Protein AF-A0A955D3E2-F1 (afdb_monomer)

Radius of gyration: 29.14 Å; Cα contacts (8 Å, |Δi|>4): 42; chains: 1; bounding box: 63×41×72 Å

pLDDT: mean 78.6, std 16.19, range [40.0, 98.5]

Solvent-accessible surface area (backbone atoms only — not comparable to full-atom values): 6650 Å² total; per-residue (Å²): 136,86,81,80,80,79,76,73,64,91,80,74,79,73,64,53,43,89,86,81,63,57,59,55,79,68,54,80,78,44,62,43,34,94,88,76,64,47,58,71,75,67,73,75,89,69,54,69,51,56,75,72,46,71,69,56,71,85,69,79,72,77,73,73,67,59,63,62,54,50,54,52,52,52,52,52,51,52,51,54,50,52,51,53,52,48,52,52,53,53,52,52,53,51,51,50,53,61,65,72,73,112

Mean predicted aligned error: 16.99 Å

Structure (mmCIF, N/CA/C/O backbone):
data_AF-A0A955D3E2-F1
#
_entry.id   AF-A0A955D3E2-F1
#
loop_
_atom_site.group_PDB
_atom_site.id
_atom_site.type_symbol
_atom_site.label_atom_id
_atom_site.label_alt_id
_atom_site.label_comp_id
_atom_site.label_asym_id
_atom_site.label_entity_id
_atom_site.label_seq_id
_atom_site.pdbx_PDB_ins_code
_atom_site.Cartn_x
_atom_site.Cartn_y
_atom_site.Cartn_z
_atom_site.occupancy
_atom_site.B_iso_or_equiv
_atom_site.auth_seq_id
_atom_site.auth_comp_id
_atom_site.auth_asym_id
_atom_site.auth_atom_id
_atom_site.pdbx_PDB_model_num
ATOM 1 N N . MET A 1 1 ? 3.244 29.075 31.441 1.00 40.00 1 MET A N 1
ATOM 2 C CA . MET A 1 1 ? 2.798 28.897 30.042 1.00 40.00 1 MET A CA 1
ATOM 3 C C . MET A 1 1 ? 1.920 27.649 29.968 1.00 40.00 1 MET A C 1
ATOM 5 O O . MET A 1 1 ? 2.445 26.549 30.029 1.00 40.00 1 MET A O 1
ATOM 9 N N . ARG A 1 2 ? 0.586 27.794 29.969 1.00 44.47 2 ARG A N 1
ATOM 10 C CA . ARG A 1 2 ? -0.356 26.662 29.862 1.00 44.47 2 ARG A CA 1
ATOM 11 C C . ARG A 1 2 ? -0.689 26.456 28.383 1.00 44.47 2 ARG A C 1
ATOM 13 O O . ARG A 1 2 ? -1.414 27.263 27.808 1.00 44.47 2 ARG A O 1
ATOM 20 N N . GLY A 1 3 ? -0.106 25.428 27.771 1.00 44.53 3 GLY A N 1
ATOM 21 C CA . GLY A 1 3 ? -0.407 25.043 26.394 1.00 44.53 3 GLY A CA 1
ATOM 22 C C . GLY A 1 3 ? -1.864 24.602 26.274 1.00 44.53 3 GLY A C 1
ATOM 23 O O . GLY A 1 3 ? -2.315 23.732 27.017 1.00 44.53 3 GLY A O 1
ATOM 24 N N . LYS A 1 4 ? -2.614 25.231 25.366 1.00 46.47 4 LYS A N 1
ATOM 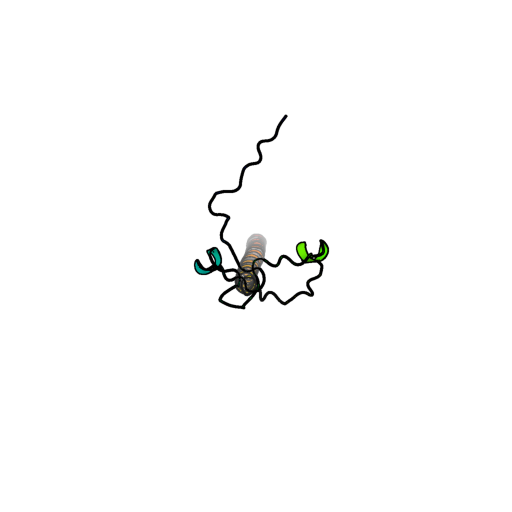25 C CA . LYS A 1 4 ? -3.965 24.801 24.998 1.00 46.47 4 LYS A CA 1
ATOM 26 C C . LYS A 1 4 ? -3.839 23.496 24.206 1.00 46.47 4 LYS A C 1
ATOM 28 O O . LYS A 1 4 ? -3.334 23.513 23.088 1.00 46.47 4 LYS A O 1
ATOM 33 N N . LEU A 1 5 ? -4.274 22.381 24.791 1.00 56.59 5 LEU A N 1
ATOM 34 C CA . LEU A 1 5 ? -4.463 21.124 24.069 1.00 56.59 5 LEU A CA 1
ATOM 35 C C . LEU A 1 5 ? -5.535 21.361 22.999 1.00 56.59 5 LEU A C 1
ATOM 37 O O . LEU A 1 5 ? -6.688 21.639 23.324 1.00 56.59 5 LEU A O 1
ATOM 41 N N . GLN A 1 6 ? -5.138 21.310 21.729 1.00 55.91 6 GLN A N 1
ATOM 42 C CA . GLN A 1 6 ? -6.063 21.318 20.603 1.00 55.91 6 GLN A CA 1
ATOM 43 C C . GLN A 1 6 ? -6.874 20.021 20.670 1.00 55.91 6 GLN A C 1
ATOM 45 O O . GLN A 1 6 ? -6.369 18.941 20.376 1.00 55.91 6 GLN A O 1
ATOM 50 N N . THR A 1 7 ? -8.119 20.110 21.131 1.00 58.19 7 THR A N 1
ATOM 51 C CA . THR A 1 7 ? -9.062 18.991 21.095 1.00 58.19 7 THR A CA 1
ATOM 52 C C . THR A 1 7 ? -9.315 18.628 19.638 1.00 58.19 7 THR A C 1
ATOM 54 O O . THR A 1 7 ? -9.767 19.470 18.861 1.00 58.19 7 THR A O 1
ATOM 57 N N . ALA A 1 8 ? -8.975 17.390 19.275 1.00 56.06 8 ALA A N 1
ATOM 58 C CA . ALA A 1 8 ? -9.171 16.834 17.946 1.00 56.06 8 ALA A CA 1
ATOM 59 C C . ALA A 1 8 ? -10.613 17.050 17.452 1.00 56.06 8 ALA A C 1
ATOM 61 O O . ALA A 1 8 ? -11.561 17.048 18.238 1.00 56.06 8 ALA A O 1
ATOM 62 N N . ALA A 1 9 ? -10.757 17.261 16.144 1.00 55.53 9 ALA A N 1
ATOM 63 C CA . ALA A 1 9 ? -12.015 17.603 15.491 1.00 55.53 9 ALA A CA 1
ATOM 64 C C . ALA A 1 9 ? -13.185 16.671 15.899 1.00 55.53 9 ALA A C 1
ATOM 66 O O . ALA A 1 9 ? -12.990 15.459 16.025 1.00 55.53 9 ALA A O 1
ATOM 67 N N . PRO A 1 10 ? -14.424 17.191 16.020 1.00 56.84 10 PRO A N 1
ATOM 68 C CA . PRO A 1 10 ? -15.596 16.454 16.523 1.00 56.84 10 PRO A CA 1
ATOM 69 C C . PRO A 1 10 ? -16.006 15.230 15.680 1.00 56.84 10 PRO A C 1
ATOM 71 O O . PRO A 1 10 ? -16.843 14.434 16.105 1.00 56.84 10 PRO A O 1
ATOM 74 N N . HIS A 1 11 ? -15.406 15.042 14.504 1.00 54.56 11 HIS A N 1
ATOM 75 C CA . HIS A 1 11 ? -15.662 13.920 13.599 1.00 54.56 11 HIS A CA 1
ATOM 76 C C . HIS A 1 11 ? -14.765 12.694 13.854 1.00 54.56 11 HIS A C 1
ATOM 78 O O . HIS A 1 11 ? -14.967 11.661 13.221 1.00 54.56 11 HIS A O 1
ATOM 84 N N . LEU A 1 12 ? -13.802 12.765 14.785 1.00 55.78 12 LEU A N 1
ATOM 85 C CA . LEU A 1 12 ? -12.882 11.652 15.072 1.00 55.78 12 LEU A CA 1
ATOM 86 C C . LEU A 1 12 ? -13.457 10.561 15.996 1.00 55.78 12 LEU A C 1
ATOM 88 O O . LEU A 1 12 ? -12.803 9.548 16.231 1.00 55.78 12 LEU A O 1
ATOM 92 N N . HIS A 1 13 ? -14.674 10.725 16.519 1.00 62.22 13 HIS A N 1
ATOM 93 C CA . HIS A 1 13 ? -15.274 9.786 17.475 1.00 62.22 13 HIS A CA 1
ATOM 94 C C . HIS A 1 13 ? -16.249 8.802 16.813 1.00 62.22 13 HIS A C 1
ATOM 96 O O . HIS A 1 13 ? -17.401 8.651 17.236 1.00 62.22 13 HIS A O 1
ATOM 102 N N . VAL A 1 14 ? -15.803 8.111 15.763 1.00 71.19 14 VAL A N 1
ATOM 103 C CA . VAL A 1 14 ? -16.540 6.950 15.245 1.00 71.19 14 VAL A CA 1
ATOM 104 C C . VAL A 1 14 ? -16.172 5.737 16.100 1.00 71.19 14 VAL A C 1
ATOM 106 O O . VAL A 1 14 ? -15.014 5.328 16.162 1.00 71.19 14 VAL A O 1
ATOM 109 N N . ARG A 1 15 ? -17.157 5.176 16.812 1.00 80.31 15 ARG A N 1
ATOM 110 C CA . ARG A 1 15 ? -16.965 3.972 17.631 1.00 80.31 15 ARG A CA 1
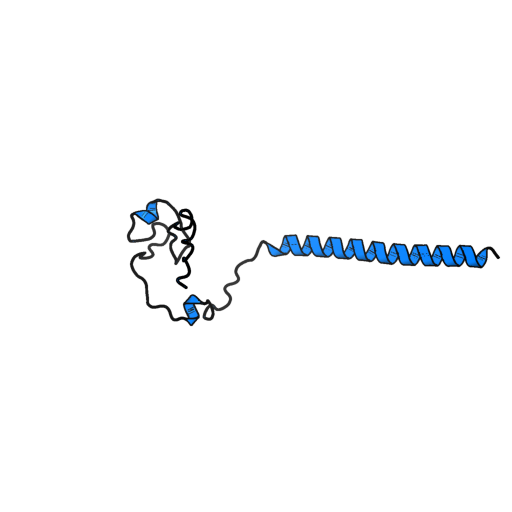ATOM 111 C C . ARG A 1 15 ? -16.790 2.774 16.691 1.00 80.31 15 ARG A C 1
ATOM 113 O O . ARG A 1 15 ? -17.682 2.500 15.895 1.00 80.31 15 ARG A O 1
ATOM 120 N N . ARG A 1 16 ? -15.666 2.063 16.803 1.00 85.81 16 ARG A N 1
ATOM 121 C CA . ARG A 1 16 ? -15.322 0.886 15.987 1.00 85.81 16 ARG A CA 1
ATOM 122 C C . ARG A 1 16 ? -15.013 -0.314 16.894 1.00 85.81 16 ARG A C 1
ATOM 124 O O . ARG A 1 16 ? -14.333 -0.127 17.903 1.00 85.81 16 ARG A O 1
ATOM 131 N N . CYS A 1 17 ? -15.488 -1.530 16.577 1.00 85.50 17 CYS A N 1
ATOM 132 C CA . CYS A 1 17 ? -15.093 -2.732 17.346 1.00 85.50 17 CYS A CA 1
ATOM 133 C C . CYS A 1 17 ? -13.596 -2.979 17.134 1.00 85.50 17 CYS A C 1
ATOM 135 O O . CYS A 1 17 ? -13.115 -3.042 16.002 1.00 85.50 17 CYS A O 1
ATOM 137 N N . VAL A 1 18 ? -12.866 -3.153 18.236 1.00 79.94 18 VAL A N 1
ATOM 138 C CA . VAL A 1 18 ? -11.409 -3.362 18.235 1.00 79.94 18 VAL A CA 1
ATOM 139 C C . VAL A 1 18 ? -11.033 -4.744 17.680 1.00 79.94 18 VAL A C 1
ATOM 141 O O . VAL A 1 18 ? -9.911 -4.925 17.213 1.00 79.94 18 VAL A O 1
ATOM 144 N N . CYS A 1 19 ? -11.960 -5.709 17.703 1.00 82.62 19 CYS A N 1
ATOM 145 C CA . CYS A 1 19 ? -11.725 -7.069 17.212 1.00 82.62 19 CYS A CA 1
ATOM 146 C C . CYS A 1 19 ? -11.907 -7.198 15.691 1.00 82.62 19 CYS A C 1
ATOM 148 O O . CYS A 1 19 ? -11.023 -7.730 15.028 1.00 82.62 19 CYS A O 1
ATOM 150 N N . CYS A 1 20 ? -13.025 -6.720 15.129 1.00 84.56 20 CYS A N 1
ATOM 151 C CA . CYS A 1 20 ? -13.363 -6.927 13.710 1.00 84.56 20 CYS A CA 1
ATOM 152 C C . CYS A 1 20 ? -13.359 -5.656 12.845 1.00 84.56 20 CYS A C 1
ATOM 154 O O . CYS A 1 20 ? -13.472 -5.751 11.628 1.00 84.56 20 CYS A O 1
ATOM 156 N N . GLY A 1 21 ? -13.256 -4.466 13.442 1.00 84.38 21 GLY A N 1
ATOM 157 C CA . GLY A 1 21 ? -13.233 -3.204 12.699 1.00 84.38 21 GLY A CA 1
ATOM 158 C C . GLY A 1 21 ? -14.598 -2.667 12.248 1.00 84.38 21 GLY A C 1
ATOM 159 O O . GLY A 1 21 ? -14.628 -1.642 11.573 1.00 84.38 21 GLY A O 1
ATOM 160 N N . PHE A 1 22 ? -15.717 -3.293 12.629 1.00 87.19 22 PHE A N 1
ATOM 161 C CA . PHE A 1 22 ? -17.064 -2.804 12.301 1.00 87.19 22 PHE A CA 1
ATOM 162 C C . PHE A 1 22 ? -17.365 -1.454 12.986 1.00 87.19 22 PHE A C 1
ATOM 164 O O . PHE A 1 22 ? -17.104 -1.298 14.183 1.00 87.19 22 PHE A O 1
ATOM 171 N N . ASP A 1 23 ? -17.914 -0.492 12.241 1.00 88.56 23 ASP A N 1
ATOM 172 C CA . ASP A 1 23 ? -18.124 0.912 12.645 1.00 88.56 23 ASP A CA 1
ATOM 173 C C . ASP A 1 23 ? -19.558 1.434 12.399 1.00 88.56 23 ASP A C 1
ATOM 175 O O . ASP A 1 23 ? -19.808 2.641 12.367 1.00 88.56 23 ASP A O 1
ATOM 179 N N . GLY A 1 24 ? -20.532 0.526 12.272 1.00 86.00 24 GLY A N 1
ATOM 180 C CA . GLY A 1 24 ? -21.934 0.873 12.030 1.00 86.00 24 GLY A CA 1
ATOM 181 C C . GLY A 1 24 ? -22.636 1.583 13.199 1.00 86.00 24 GLY A C 1
ATOM 182 O O . GLY A 1 24 ? -22.257 1.472 14.364 1.00 86.00 24 GLY A O 1
ATOM 183 N N . ALA A 1 25 ? -23.745 2.274 12.908 1.00 84.44 25 ALA A N 1
ATOM 184 C CA . ALA A 1 25 ? -24.504 3.046 13.902 1.00 84.44 25 ALA A CA 1
ATOM 185 C C . ALA A 1 25 ? -25.045 2.207 15.080 1.00 84.44 25 ALA A C 1
ATOM 187 O O . ALA A 1 25 ? -25.223 2.729 16.184 1.00 84.44 25 ALA A O 1
ATOM 188 N N . SER A 1 26 ? -25.276 0.908 14.866 1.00 85.69 26 SER A N 1
ATOM 189 C CA . SER A 1 26 ? -25.702 -0.040 15.903 1.00 85.69 26 SER A CA 1
ATOM 190 C C . SER A 1 26 ? -24.685 -0.174 17.040 1.00 85.69 26 SER A C 1
ATOM 192 O O . SER A 1 26 ? -25.090 -0.358 18.188 1.00 85.69 26 SER A O 1
ATOM 194 N N . LEU A 1 27 ? -23.390 0.050 16.771 1.00 85.25 27 LEU A N 1
ATOM 195 C CA . LEU A 1 27 ? -22.336 -0.010 17.787 1.00 85.25 27 LEU A CA 1
ATOM 196 C C . LEU A 1 27 ? -22.491 1.045 18.881 1.00 85.25 27 LEU A C 1
ATOM 198 O O . LEU A 1 27 ? -21.947 0.887 19.969 1.00 85.25 27 LEU A O 1
ATOM 202 N N . ARG A 1 28 ? -23.190 2.155 18.619 1.00 82.44 28 ARG A N 1
ATOM 203 C CA . ARG A 1 28 ? -23.345 3.240 19.602 1.00 82.44 28 ARG A CA 1
ATOM 204 C C . ARG A 1 28 ? -24.201 2.840 20.800 1.00 82.44 28 ARG A C 1
ATOM 206 O O . ARG A 1 28 ? -24.042 3.426 21.865 1.00 82.44 28 ARG A O 1
ATOM 213 N N . ARG A 1 29 ? -25.104 1.873 20.622 1.00 83.44 29 ARG A N 1
ATOM 214 C CA . ARG A 1 29 ? -26.083 1.464 21.640 1.00 83.44 29 ARG A CA 1
ATOM 215 C C . ARG A 1 29 ? -25.876 0.039 22.151 1.00 83.44 29 ARG A C 1
ATOM 217 O O . ARG A 1 29 ? -26.502 -0.327 23.139 1.00 83.44 29 ARG A O 1
ATOM 224 N N . SER A 1 30 ? -25.007 -0.748 21.519 1.00 86.56 30 SER A N 1
ATOM 225 C CA . SER A 1 30 ? -24.773 -2.136 21.906 1.00 86.56 30 SER A CA 1
ATOM 226 C C . SER A 1 30 ? -23.639 -2.287 22.930 1.00 86.56 30 SER A C 1
ATOM 228 O O . SER A 1 30 ? -22.666 -1.519 22.947 1.00 86.56 30 SER A O 1
ATOM 230 N N . ALA A 1 31 ? -23.793 -3.279 23.813 1.00 88.50 31 ALA A N 1
ATOM 231 C CA . ALA A 1 31 ? -22.721 -3.772 24.677 1.00 88.50 31 ALA A CA 1
ATOM 232 C C . ALA A 1 31 ? -21.777 -4.697 23.899 1.00 88.50 31 ALA A C 1
ATOM 234 O O . ALA A 1 31 ? -20.581 -4.648 24.123 1.00 88.50 31 ALA A O 1
ATOM 235 N N . GLU A 1 32 ? -22.298 -5.433 22.918 1.00 92.38 32 GLU A N 1
ATOM 236 C CA . GLU A 1 32 ? -21.535 -6.345 22.067 1.00 92.38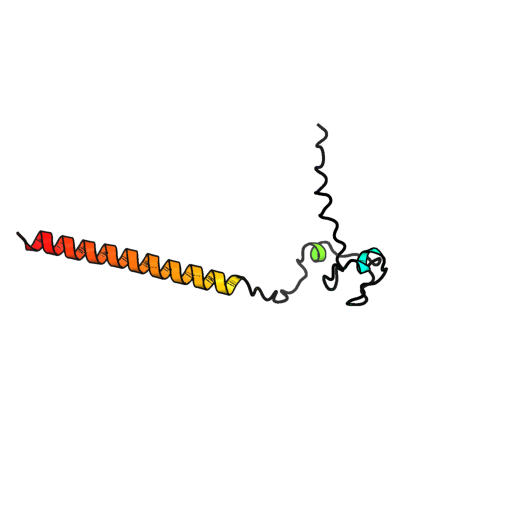 32 GLU A CA 1
ATOM 237 C C . GLU A 1 32 ? -21.521 -5.874 20.608 1.00 92.38 32 GLU A C 1
ATOM 239 O O . GLU A 1 32 ? -22.410 -5.147 20.150 1.00 92.38 32 GLU A O 1
ATOM 244 N N . CYS A 1 33 ? -20.513 -6.274 19.839 1.00 89.81 33 CYS A N 1
ATOM 245 C CA . CYS A 1 33 ? -20.483 -6.009 18.406 1.00 89.81 33 CYS A CA 1
ATOM 246 C C . CYS A 1 33 ? -21.455 -6.936 17.659 1.00 89.81 33 CYS A C 1
ATOM 248 O O . CYS A 1 33 ? -21.283 -8.151 17.717 1.00 89.81 33 CYS A O 1
ATOM 250 N N . PRO A 1 34 ? -22.396 -6.406 16.856 1.00 89.81 34 PRO A N 1
ATOM 251 C CA . PRO A 1 34 ? -23.348 -7.232 16.109 1.00 89.81 34 PRO A CA 1
ATOM 252 C C . PRO A 1 34 ? -22.694 -8.067 14.997 1.00 89.81 34 PRO A C 1
ATOM 254 O O . PRO A 1 34 ? -23.321 -8.978 14.474 1.00 89.81 34 PRO A O 1
ATOM 257 N N . SER A 1 35 ? -21.452 -7.752 14.611 1.00 89.38 35 SER A N 1
ATOM 258 C CA . SER A 1 35 ? -20.729 -8.485 13.568 1.00 89.38 35 S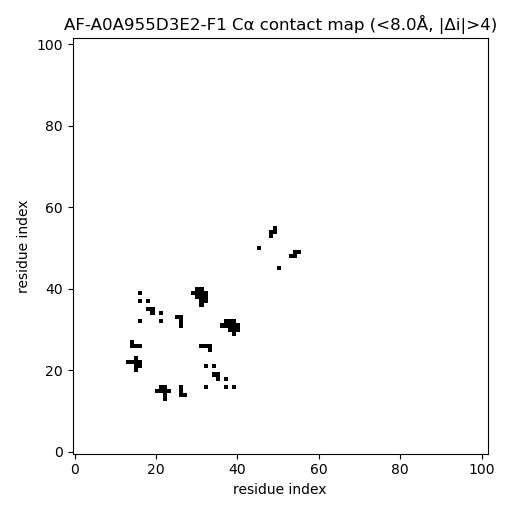ER A CA 1
ATOM 259 C C . SER A 1 35 ? -19.947 -9.683 14.109 1.00 89.38 35 SER A C 1
ATOM 261 O O . SER A 1 35 ? -19.853 -10.688 13.415 1.00 89.38 35 SER A O 1
ATOM 263 N N . CYS A 1 36 ? -19.356 -9.585 15.302 1.00 90.06 36 CYS A N 1
ATOM 264 C CA . CYS A 1 36 ? -18.448 -10.620 15.813 1.00 90.06 36 CYS A CA 1
ATOM 265 C C . CYS A 1 36 ? -18.684 -11.008 17.279 1.00 90.06 36 CYS A C 1
ATOM 267 O O . CYS A 1 36 ? -17.893 -11.771 17.820 1.00 90.06 36 CYS A O 1
ATOM 269 N N . GLY A 1 37 ? -19.694 -10.439 17.945 1.00 90.44 37 GLY A N 1
ATOM 270 C CA . GLY A 1 37 ? -20.000 -10.699 19.356 1.00 90.44 37 GLY A CA 1
ATOM 271 C C . GLY A 1 37 ? -18.970 -10.161 20.356 1.00 90.44 37 GLY A C 1
ATOM 272 O O . GLY A 1 37 ? -19.031 -10.518 21.521 1.00 90.44 37 GLY A O 1
ATOM 273 N N . CYS A 1 38 ? -18.008 -9.323 19.930 1.00 87.62 38 CYS A N 1
ATOM 274 C CA . CYS A 1 38 ? -16.988 -8.764 20.834 1.00 87.62 38 CYS A CA 1
ATOM 275 C C . CYS A 1 38 ? -17.661 -7.921 21.932 1.00 87.62 38 CYS A C 1
ATOM 277 O O . CYS A 1 38 ? -18.426 -7.024 21.575 1.00 87.62 38 CYS A O 1
ATOM 279 N N . ASP A 1 39 ? -17.369 -8.148 23.219 1.00 89.31 39 ASP A N 1
ATOM 280 C CA . ASP A 1 39 ? -17.800 -7.223 24.275 1.00 89.31 39 ASP A CA 1
ATOM 281 C C . ASP A 1 39 ? -17.052 -5.888 24.101 1.00 89.31 39 ASP A C 1
ATOM 283 O O . ASP A 1 39 ? -15.824 -5.819 24.046 1.00 89.31 39 ASP A O 1
ATOM 287 N N . LEU A 1 40 ? -17.816 -4.810 23.935 1.00 84.88 40 LEU A N 1
ATOM 288 C CA . LEU A 1 40 ? -17.331 -3.446 23.727 1.00 84.88 40 LEU A CA 1
ATOM 289 C C . LEU A 1 40 ? -17.090 -2.701 25.045 1.00 84.88 40 LEU A C 1
ATOM 291 O O . LEU A 1 40 ? -16.626 -1.554 25.0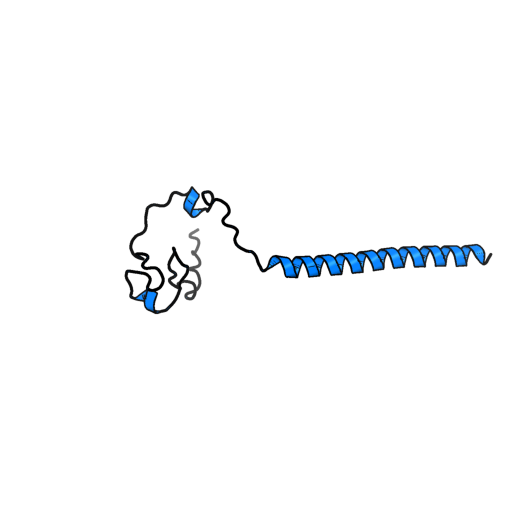17 1.00 84.88 40 LEU A O 1
ATOM 295 N N . ARG A 1 41 ? -17.490 -3.286 26.176 1.00 83.00 41 ARG A N 1
ATOM 296 C CA . ARG A 1 41 ? -17.251 -2.786 27.536 1.00 83.00 41 ARG A CA 1
ATOM 297 C C . ARG A 1 41 ? -16.016 -3.427 28.142 1.00 83.00 41 ARG A C 1
ATOM 299 O O . ARG A 1 41 ? -15.315 -2.775 28.915 1.00 83.00 41 ARG A 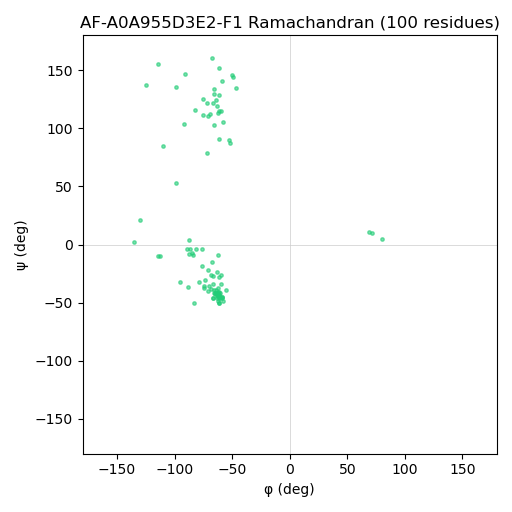O 1
ATOM 306 N N . GLU A 1 42 ? -15.744 -4.672 27.773 1.00 79.38 42 GLU A N 1
ATOM 307 C CA . GLU A 1 42 ? -14.556 -5.375 28.215 1.00 79.38 42 GLU A CA 1
ATOM 308 C C . GLU A 1 42 ? -13.310 -4.749 27.576 1.00 79.38 42 GLU A C 1
ATOM 310 O O . GLU A 1 42 ? -13.085 -4.790 26.364 1.00 79.38 42 GLU A O 1
ATOM 315 N N . ARG A 1 43 ? -12.485 -4.115 28.412 1.00 71.25 43 ARG A N 1
ATOM 316 C CA . ARG A 1 43 ? -11.168 -3.613 28.022 1.00 71.25 43 ARG A CA 1
ATOM 317 C C . ARG A 1 43 ? -10.123 -4.474 28.721 1.00 71.25 43 ARG A C 1
ATOM 319 O O . ARG A 1 43 ? -9.673 -4.087 29.802 1.00 71.25 43 ARG A O 1
ATOM 326 N N . PRO A 1 44 ? -9.747 -5.633 28.147 1.00 70.19 44 PRO A N 1
ATOM 327 C CA . PRO A 1 44 ? -8.743 -6.474 28.771 1.00 70.19 44 PRO A CA 1
ATOM 328 C C . PRO A 1 44 ? -7.445 -5.667 28.919 1.00 70.19 44 PRO A C 1
ATOM 330 O O . PRO A 1 44 ? -7.117 -4.872 28.024 1.00 70.19 44 PRO A O 1
ATOM 333 N N . PRO A 1 45 ? -6.721 -5.819 30.039 1.00 74.44 45 PRO A N 1
ATOM 334 C CA . PRO A 1 45 ? -5.437 -5.161 30.216 1.00 74.44 45 PRO A CA 1
ATOM 335 C C . PRO A 1 45 ? -4.505 -5.627 29.096 1.00 74.44 45 PRO A C 1
ATOM 337 O O . PRO A 1 45 ? -4.185 -6.807 28.996 1.00 74.44 45 PRO A O 1
ATOM 340 N N . ARG A 1 46 ? -4.107 -4.699 28.224 1.00 73.88 46 ARG A N 1
ATOM 341 C CA . ARG A 1 46 ? -3.132 -4.965 27.165 1.00 73.88 46 ARG A CA 1
ATOM 342 C C . ARG A 1 46 ? -1.771 -4.486 27.615 1.00 73.88 46 ARG A C 1
ATOM 344 O O . ARG A 1 46 ? -1.644 -3.383 28.152 1.00 73.88 46 ARG A O 1
ATOM 351 N N . SER A 1 47 ? -0.757 -5.306 27.372 1.00 76.62 47 SER A N 1
ATOM 352 C CA . SER A 1 47 ? 0.625 -4.881 27.570 1.00 76.62 47 SER A CA 1
ATOM 353 C C . SER A 1 47 ? 0.946 -3.702 26.643 1.00 76.62 47 SER A C 1
ATOM 355 O O . SER A 1 47 ? 0.373 -3.565 25.559 1.00 76.62 47 SER A O 1
ATOM 357 N N . TYR A 1 48 ? 1.877 -2.835 27.050 1.00 76.44 48 TYR A N 1
ATOM 358 C CA . TYR A 1 48 ? 2.331 -1.729 26.198 1.00 76.44 48 TYR A CA 1
ATOM 359 C C . TYR A 1 48 ? 2.844 -2.243 24.841 1.00 76.44 48 TYR A C 1
ATOM 361 O O . TYR A 1 48 ? 2.499 -1.700 23.796 1.00 76.44 48 TYR A O 1
ATOM 369 N N . ALA A 1 49 ? 3.551 -3.377 24.848 1.00 76.75 49 ALA A N 1
ATOM 370 C CA . ALA A 1 49 ? 4.022 -4.050 23.640 1.00 76.75 49 ALA A CA 1
ATOM 371 C C . ALA A 1 49 ? 2.889 -4.476 22.682 1.00 76.75 49 ALA A C 1
ATOM 373 O O . ALA A 1 49 ? 3.058 -4.432 21.466 1.00 76.75 49 ALA A O 1
ATOM 374 N N . GLU A 1 50 ? 1.715 -4.860 23.187 1.00 74.75 50 GLU A N 1
ATOM 375 C CA . GLU A 1 50 ? 0.545 -5.149 22.343 1.00 74.75 50 GLU A CA 1
ATOM 376 C C . GLU A 1 50 ? -0.111 -3.891 21.779 1.00 74.75 50 GLU A C 1
ATOM 378 O O . GLU A 1 50 ? -0.614 -3.920 20.654 1.00 74.75 50 GLU A O 1
ATOM 383 N N . MET A 1 51 ? -0.126 -2.799 22.547 1.00 72.62 51 MET A N 1
ATOM 384 C CA . MET A 1 51 ? -0.688 -1.522 22.100 1.00 72.62 51 MET A CA 1
ATOM 385 C C . MET A 1 51 ? 0.154 -0.893 20.987 1.00 72.62 51 MET A C 1
ATOM 387 O O . MET A 1 51 ? -0.412 -0.394 20.019 1.00 72.62 51 MET A O 1
ATOM 391 N N . GLU A 1 52 ? 1.477 -1.008 21.083 1.00 76.75 52 GLU A N 1
ATOM 392 C CA . GLU A 1 52 ? 2.433 -0.588 20.048 1.00 76.75 52 GLU A CA 1
ATOM 393 C C . GLU A 1 52 ? 2.503 -1.565 18.857 1.00 76.75 52 GLU A C 1
ATOM 395 O O . GLU A 1 52 ? 3.218 -1.336 17.887 1.00 76.75 52 GLU A O 1
ATOM 400 N N . GLY A 1 53 ? 1.781 -2.692 18.913 1.00 71.88 53 GLY A N 1
ATOM 401 C CA . GLY A 1 53 ? 1.810 -3.708 17.859 1.00 71.88 53 GLY A CA 1
ATOM 402 C C . GLY A 1 53 ? 3.116 -4.509 17.779 1.00 71.88 53 GLY A C 1
ATOM 403 O O . GLY A 1 53 ? 3.269 -5.301 16.853 1.00 71.88 53 GLY A O 1
ATOM 404 N N . LEU A 1 54 ? 4.013 -4.373 18.761 1.00 73.25 54 LEU A N 1
ATOM 405 C CA . LEU A 1 54 ? 5.312 -5.058 18.833 1.00 73.25 54 LEU A CA 1
ATOM 406 C C . LEU A 1 54 ? 5.170 -6.579 19.012 1.00 73.25 54 LEU A C 1
ATOM 408 O O . LEU A 1 54 ? 6.030 -7.336 18.574 1.00 73.25 54 LEU A O 1
ATOM 412 N N . ASN A 1 55 ? 4.062 -7.033 19.609 1.00 71.38 55 ASN A N 1
ATOM 413 C CA . ASN A 1 55 ? 3.764 -8.459 19.793 1.00 71.38 55 ASN A CA 1
ATOM 414 C C . ASN A 1 55 ? 3.049 -9.113 18.601 1.00 71.38 55 ASN A C 1
ATOM 416 O O . ASN A 1 55 ? 2.798 -10.322 18.620 1.00 71.38 55 ASN A O 1
ATOM 420 N N . ARG A 1 56 ? 2.692 -8.360 17.552 1.00 64.31 56 ARG A N 1
ATOM 421 C CA . ARG A 1 56 ? 2.101 -8.982 16.365 1.00 64.31 56 ARG A CA 1
ATOM 422 C C . ARG A 1 56 ? 3.208 -9.679 15.582 1.00 64.31 56 ARG A C 1
ATOM 424 O O . ARG A 1 56 ? 4.021 -9.028 14.933 1.00 64.31 56 ARG A O 1
ATOM 431 N N . ARG A 1 57 ? 3.175 -11.021 15.550 1.00 61.88 57 ARG A N 1
ATOM 432 C CA . ARG A 1 57 ? 3.698 -11.753 14.384 1.00 61.88 57 ARG A CA 1
ATOM 433 C C . ARG A 1 57 ? 3.126 -11.059 13.149 1.00 61.88 57 ARG A C 1
ATOM 435 O O . ARG A 1 57 ? 1.928 -10.766 13.182 1.00 61.88 57 ARG A O 1
ATOM 442 N N . PRO A 1 58 ? 3.925 -10.781 12.108 1.00 56.69 58 PRO A N 1
ATOM 443 C CA . PRO A 1 58 ? 3.451 -10.084 10.924 1.00 56.69 58 PRO A CA 1
ATOM 444 C C . PRO A 1 58 ? 2.347 -10.925 10.280 1.00 56.69 58 PRO A C 1
ATOM 446 O O . PRO A 1 58 ? 2.588 -11.817 9.472 1.00 56.69 58 PRO A O 1
ATOM 449 N N . THR A 1 59 ? 1.101 -10.675 10.679 1.00 53.62 59 THR A N 1
ATOM 450 C CA . THR A 1 59 ? -0.065 -11.056 9.906 1.00 53.62 59 THR A CA 1
ATOM 451 C C . THR A 1 59 ? 0.108 -10.279 8.631 1.00 53.62 59 THR A C 1
ATOM 453 O O . THR A 1 59 ? 0.143 -9.051 8.697 1.00 53.62 59 THR A O 1
ATOM 456 N N . ALA A 1 60 ? 0.304 -10.992 7.524 1.00 54.47 60 ALA A N 1
ATOM 457 C CA . ALA A 1 60 ? 0.384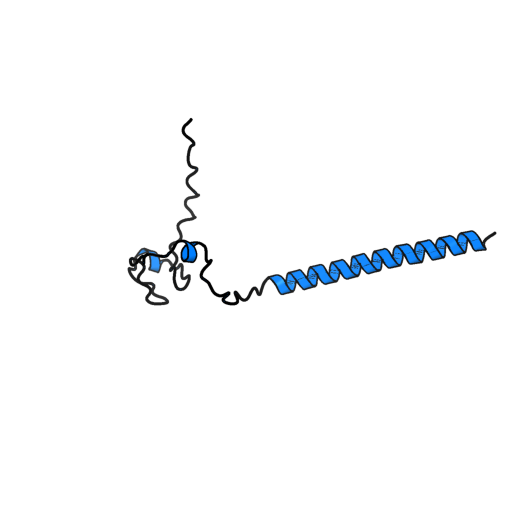 -10.435 6.190 1.00 54.47 60 ALA A CA 1
ATOM 458 C C . ALA A 1 60 ? -0.847 -9.549 5.961 1.00 54.47 60 ALA A C 1
ATOM 460 O O . ALA A 1 60 ? -1.887 -10.005 5.483 1.00 54.47 60 ALA A O 1
ATOM 461 N N . VAL A 1 61 ? -0.747 -8.279 6.359 1.00 55.53 61 VAL A N 1
ATOM 462 C CA . VAL A 1 61 ? -1.597 -7.216 5.867 1.00 55.53 61 VAL A CA 1
ATOM 463 C C . VAL A 1 61 ? -1.322 -7.288 4.388 1.00 55.53 61 VAL A C 1
ATOM 465 O O . VAL A 1 61 ? -0.210 -7.043 3.929 1.00 55.53 61 VAL A O 1
ATOM 468 N N . ARG A 1 62 ? -2.296 -7.832 3.664 1.00 54.91 62 ARG A N 1
ATOM 469 C CA . ARG A 1 62 ? -2.229 -7.981 2.225 1.00 54.91 62 ARG A CA 1
ATOM 470 C C . ARG A 1 62 ? -2.391 -6.575 1.681 1.00 54.91 62 ARG A C 1
ATOM 472 O O . ARG A 1 62 ? -3.482 -6.180 1.277 1.00 54.91 62 ARG A O 1
ATOM 479 N N . ASP A 1 63 ? -1.294 -5.838 1.753 1.00 52.50 63 ASP A N 1
ATOM 480 C CA . ASP A 1 63 ? -1.019 -4.619 1.034 1.00 52.50 63 ASP A CA 1
ATOM 481 C C . ASP A 1 63 ? -1.256 -4.949 -0.440 1.00 52.50 63 ASP A C 1
ATOM 483 O O . ASP A 1 63 ? -0.402 -5.473 -1.152 1.00 52.50 63 ASP A O 1
ATOM 487 N N . ARG A 1 64 ? -2.497 -4.752 -0.888 1.00 54.09 64 ARG A N 1
ATOM 488 C CA . ARG A 1 64 ? 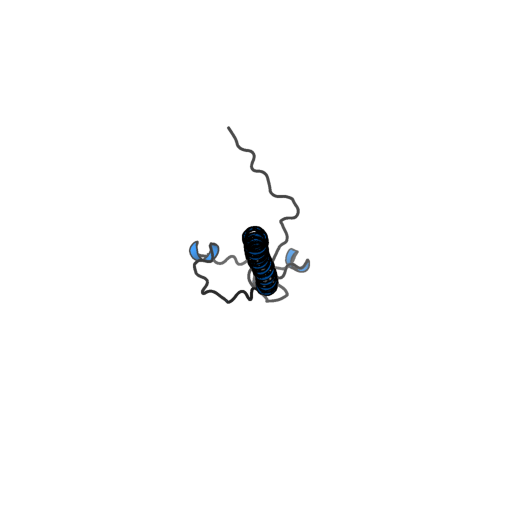-2.869 -4.807 -2.306 1.00 54.09 64 ARG A CA 1
ATOM 489 C C . ARG A 1 64 ? -2.606 -3.465 -2.995 1.00 54.09 64 ARG A C 1
ATOM 491 O O . ARG A 1 64 ? -2.662 -3.413 -4.217 1.00 54.09 64 ARG A O 1
ATOM 498 N N . ALA A 1 65 ? -2.281 -2.417 -2.235 1.00 54.75 65 ALA A N 1
ATOM 499 C CA . ALA A 1 65 ? -1.942 -1.088 -2.735 1.00 54.75 65 ALA A CA 1
ATOM 500 C C . ALA A 1 65 ? -0.539 -0.946 -3.390 1.00 54.75 65 ALA A C 1
ATOM 502 O O . ALA A 1 65 ? -0.464 -0.287 -4.425 1.00 54.75 65 ALA A O 1
ATOM 503 N N . PRO A 1 66 ? 0.560 -1.589 -2.932 1.00 59.12 66 PRO A N 1
ATOM 504 C CA . PRO A 1 66 ? 1.901 -1.266 -3.426 1.00 59.12 66 PRO A CA 1
ATOM 505 C C . PRO A 1 66 ? 2.203 -1.836 -4.816 1.00 59.12 66 PRO A C 1
ATOM 507 O O . PRO A 1 66 ? 3.121 -1.363 -5.477 1.00 59.12 66 PRO A O 1
ATOM 510 N N . VAL A 1 67 ? 1.454 -2.832 -5.305 1.00 62.12 67 VAL A N 1
ATOM 511 C CA . VAL A 1 67 ? 1.791 -3.503 -6.577 1.00 62.12 67 VAL A CA 1
ATOM 512 C C . VAL A 1 67 ? 1.563 -2.585 -7.784 1.00 62.12 67 VAL A C 1
ATOM 514 O O . VAL A 1 67 ? 2.327 -2.630 -8.748 1.00 62.12 67 VAL A O 1
ATOM 517 N N . ALA A 1 68 ? 0.528 -1.740 -7.745 1.00 69.50 68 ALA A N 1
ATOM 518 C CA . ALA A 1 68 ? 0.258 -0.780 -8.815 1.00 69.50 68 ALA A CA 1
ATOM 519 C C . ALA A 1 68 ? 1.297 0.353 -8.829 1.00 69.50 68 ALA A C 1
ATOM 521 O O . ALA A 1 68 ? 1.778 0.731 -9.897 1.00 69.50 68 ALA A O 1
ATOM 522 N N . GLU A 1 69 ? 1.691 0.831 -7.647 1.00 76.19 69 GLU A N 1
ATOM 523 C CA . GLU A 1 69 ? 2.711 1.871 -7.482 1.00 76.19 69 GLU A CA 1
ATOM 524 C C . GLU A 1 69 ? 4.089 1.385 -7.946 1.00 76.19 69 GLU A C 1
ATOM 526 O O . GLU A 1 69 ? 4.769 2.091 -8.689 1.00 76.19 69 GLU A O 1
ATOM 531 N N . HIS A 1 70 ? 4.459 0.139 -7.627 1.00 80.50 70 HIS A N 1
ATOM 532 C CA . HIS A 1 70 ? 5.726 -0.449 -8.072 1.00 80.50 70 HIS A CA 1
ATOM 533 C C . HIS A 1 70 ? 5.821 -0.533 -9.599 1.00 80.50 70 HIS A C 1
ATOM 535 O O . HIS A 1 70 ? 6.838 -0.152 -10.172 1.00 80.50 70 HIS A O 1
ATOM 541 N N . ARG A 1 71 ? 4.744 -0.951 -10.280 1.00 86.81 71 ARG A N 1
ATOM 542 C CA . ARG A 1 71 ? 4.714 -1.013 -11.753 1.00 86.81 71 ARG A CA 1
ATOM 543 C C . ARG A 1 71 ? 4.790 0.367 -12.402 1.00 86.81 71 ARG A C 1
ATOM 545 O O . ARG A 1 71 ? 5.349 0.500 -13.488 1.00 86.81 71 ARG A O 1
ATOM 552 N N . ALA A 1 72 ? 4.201 1.386 -11.776 1.00 89.62 72 ALA A N 1
ATOM 553 C CA . ALA A 1 72 ? 4.295 2.757 -12.266 1.00 89.62 72 ALA A CA 1
ATOM 554 C C . ALA A 1 72 ? 5.734 3.280 -12.152 1.00 89.62 72 ALA A C 1
ATOM 556 O O . ALA A 1 72 ? 6.264 3.815 -13.125 1.00 89.62 72 ALA A O 1
ATOM 557 N N . ILE A 1 73 ? 6.378 3.059 -11.003 1.00 92.50 73 ILE A N 1
ATOM 558 C CA . ILE A 1 73 ? 7.772 3.449 -10.755 1.00 92.50 73 ILE A CA 1
ATOM 559 C C . ILE A 1 73 ? 8.721 2.732 -11.725 1.00 92.50 73 ILE A C 1
ATOM 561 O O . ILE A 1 73 ? 9.556 3.380 -12.353 1.00 92.50 73 ILE A O 1
ATOM 565 N N . GLU A 1 74 ? 8.552 1.421 -11.912 1.00 95.25 74 GLU A N 1
ATOM 566 C CA . GLU A 1 74 ? 9.361 0.610 -12.831 1.00 95.25 74 GLU A CA 1
ATOM 567 C C . GLU A 1 74 ? 9.279 1.120 -14.278 1.00 95.25 74 GLU A C 1
ATOM 569 O O . GLU A 1 74 ? 10.301 1.290 -14.945 1.00 95.25 74 GLU A O 1
ATOM 574 N N . ARG A 1 75 ? 8.069 1.443 -14.757 1.00 96.12 75 ARG A N 1
ATOM 575 C CA . ARG A 1 75 ? 7.871 1.999 -16.105 1.00 96.12 75 ARG A CA 1
ATOM 576 C C . ARG A 1 75 ? 8.552 3.353 -16.276 1.00 96.12 75 ARG A C 1
ATOM 578 O O . ARG A 1 75 ? 9.205 3.571 -17.293 1.00 96.12 75 ARG A O 1
ATOM 585 N N . TRP A 1 76 ? 8.420 4.250 -15.300 1.00 97.75 76 TRP A N 1
ATOM 586 C CA . TRP A 1 76 ? 9.064 5.564 -15.362 1.00 97.75 76 TRP A CA 1
ATOM 587 C C . TRP A 1 76 ? 10.591 5.465 -15.321 1.00 97.75 76 TRP A C 1
ATOM 589 O O . TRP A 1 76 ? 11.258 6.155 -16.090 1.00 97.75 76 TRP A O 1
ATOM 599 N N . LEU A 1 77 ? 11.144 4.563 -14.505 1.00 97.50 77 LEU A N 1
ATOM 600 C CA . LEU A 1 77 ? 12.579 4.266 -14.486 1.00 97.50 77 LEU A CA 1
ATOM 601 C C . LEU A 1 77 ? 13.083 3.787 -15.851 1.00 97.50 77 LEU A C 1
ATOM 603 O O . LEU A 1 77 ? 14.090 4.299 -16.336 1.00 97.50 77 LEU A O 1
ATOM 607 N N . ALA A 1 78 ? 12.370 2.860 -16.497 1.00 97.69 78 ALA A N 1
ATOM 608 C CA . ALA A 1 78 ? 12.739 2.368 -17.824 1.00 97.69 78 ALA A CA 1
ATOM 609 C C . ALA A 1 78 ? 12.703 3.477 -18.891 1.00 97.69 78 ALA A C 1
ATOM 611 O O . ALA A 1 78 ? 13.618 3.575 -19.707 1.00 97.69 78 ALA A O 1
ATOM 612 N N . VAL A 1 79 ? 11.686 4.347 -18.864 1.00 98.19 79 VAL A N 1
ATOM 613 C CA . VAL A 1 79 ? 11.578 5.492 -19.788 1.00 98.19 79 VAL A CA 1
ATOM 614 C C . VAL A 1 79 ? 12.740 6.466 -19.601 1.00 98.19 79 VAL A C 1
ATOM 616 O O . VAL A 1 79 ? 13.380 6.844 -20.581 1.00 98.19 79 VAL A O 1
ATOM 619 N N . LEU A 1 80 ? 13.045 6.848 -18.357 1.00 98.31 80 LEU A N 1
ATOM 620 C CA . LEU A 1 80 ? 14.155 7.756 -18.054 1.00 98.31 80 LEU A CA 1
ATOM 621 C C . LEU A 1 80 ? 15.504 7.159 -18.464 1.00 98.31 80 LEU A C 1
ATOM 623 O O . LEU A 1 80 ? 16.342 7.862 -19.028 1.00 98.31 80 LEU A O 1
ATOM 627 N N . PHE A 1 81 ? 15.694 5.861 -18.223 1.00 98.06 81 PHE A N 1
ATOM 628 C CA . PHE A 1 81 ? 16.896 5.143 -18.629 1.00 98.06 81 PHE A CA 1
ATOM 629 C C . PHE A 1 81 ? 17.076 5.151 -20.151 1.00 98.06 81 PHE A C 1
ATOM 631 O O . PHE A 1 81 ? 18.138 5.532 -20.642 1.00 98.06 81 PHE A O 1
ATOM 638 N N . LEU A 1 82 ? 16.033 4.794 -20.908 1.00 98.38 82 LEU A N 1
ATOM 639 C CA . LEU A 1 82 ? 16.081 4.796 -22.372 1.00 98.38 82 LEU A CA 1
ATOM 640 C C . LEU A 1 82 ? 16.319 6.198 -22.940 1.00 98.38 82 LEU A C 1
ATOM 642 O O . LEU A 1 82 ? 17.068 6.342 -23.903 1.00 98.38 82 LEU A O 1
ATOM 646 N N . LEU A 1 83 ? 15.731 7.229 -22.331 1.00 98.50 83 LEU A N 1
ATOM 647 C CA . LEU A 1 83 ? 15.946 8.617 -22.733 1.00 98.50 83 LEU A CA 1
ATOM 648 C C . LEU A 1 83 ? 17.410 9.030 -22.531 1.00 98.50 83 LEU A C 1
ATOM 650 O O . LEU A 1 83 ? 18.017 9.573 -23.449 1.00 98.50 83 LEU A O 1
ATOM 654 N N . MET A 1 84 ? 17.998 8.714 -21.375 1.00 98.50 84 MET A N 1
ATOM 655 C CA . MET A 1 84 ? 19.420 8.951 -21.095 1.00 98.50 84 MET A CA 1
ATOM 656 C C . MET A 1 84 ? 20.335 8.243 -22.100 1.00 98.50 84 MET A C 1
ATOM 658 O O . MET A 1 84 ? 21.222 8.874 -22.673 1.00 98.50 84 MET A O 1
ATOM 662 N N . VAL A 1 85 ? 20.100 6.952 -22.355 1.00 98.38 85 VAL A N 1
ATOM 663 C CA . VAL A 1 85 ? 20.874 6.179 -23.342 1.00 98.38 85 VAL A CA 1
ATOM 664 C C . VAL A 1 85 ? 20.730 6.778 -24.742 1.00 98.38 85 VAL A C 1
ATOM 666 O O . VAL A 1 85 ? 21.724 6.917 -25.451 1.00 98.38 85 VAL A O 1
ATOM 669 N N . GLY A 1 86 ? 19.516 7.184 -25.123 1.00 98.12 86 GLY A N 1
ATOM 670 C CA . GLY A 1 86 ? 19.248 7.843 -26.399 1.00 98.12 86 GLY A CA 1
ATOM 671 C C . GLY A 1 86 ? 20.004 9.162 -26.549 1.00 98.12 86 GLY A C 1
ATOM 672 O O . GLY A 1 86 ? 20.626 9.386 -27.583 1.00 98.12 86 GLY A O 1
ATOM 673 N N . VAL A 1 87 ? 20.016 10.005 -25.512 1.00 98.25 87 VAL A N 1
ATOM 674 C CA . VAL A 1 87 ? 20.771 11.270 -25.509 1.00 98.25 87 VAL A CA 1
ATOM 675 C C . VAL A 1 87 ? 22.266 11.015 -25.683 1.00 98.25 87 VAL A C 1
ATOM 677 O O . VAL A 1 87 ? 22.894 11.661 -26.519 1.00 98.25 87 VAL A O 1
ATOM 680 N N . VAL A 1 88 ? 22.828 10.050 -24.948 1.00 97.88 88 VAL A N 1
ATOM 681 C CA . VAL A 1 88 ? 24.247 9.690 -25.075 1.00 97.88 88 VAL A CA 1
ATOM 682 C C . VAL A 1 88 ? 24.550 9.198 -26.491 1.00 97.88 88 VAL A C 1
ATOM 684 O O . VAL A 1 88 ? 25.445 9.742 -27.132 1.00 97.88 88 VAL A O 1
ATOM 687 N N . ALA A 1 89 ? 23.766 8.258 -27.025 1.00 97.31 89 ALA A N 1
ATOM 688 C CA . ALA A 1 89 ? 23.968 7.724 -28.371 1.00 97.31 89 ALA A CA 1
ATOM 689 C C . ALA A 1 89 ? 23.892 8.813 -29.455 1.00 97.31 89 ALA A C 1
ATOM 691 O O . ALA A 1 89 ? 24.761 8.885 -30.322 1.00 97.31 89 ALA A O 1
ATOM 692 N N . VAL A 1 90 ? 22.890 9.694 -29.382 1.00 97.56 90 VAL A N 1
ATOM 693 C CA . VAL A 1 90 ? 22.740 10.822 -30.313 1.00 97.56 90 VAL A CA 1
ATOM 694 C C . VAL A 1 90 ? 23.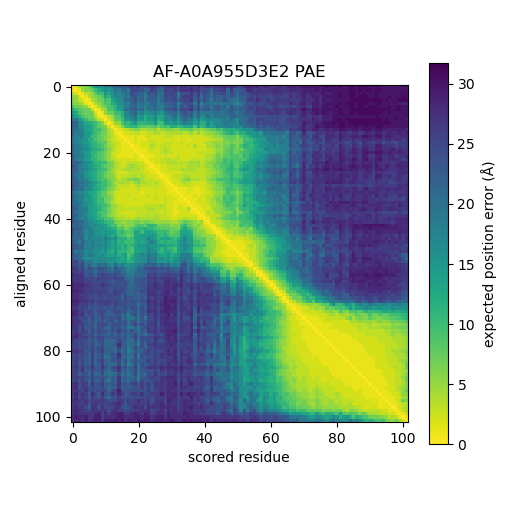921 11.783 -30.199 1.00 97.56 90 VAL A C 1
ATOM 696 O O . VAL A 1 90 ? 24.444 12.215 -31.223 1.00 97.56 90 VAL A O 1
ATOM 699 N N . SER A 1 91 ? 24.374 12.089 -28.981 1.00 96.69 91 SER A N 1
ATOM 700 C CA . SER A 1 91 ? 25.525 12.973 -28.773 1.00 96.69 91 SER A CA 1
ATOM 701 C C . SER A 1 91 ? 26.827 12.393 -29.334 1.00 96.69 91 SER A C 1
ATOM 703 O O . SER A 1 91 ? 27.597 13.130 -29.946 1.00 96.69 91 SER A O 1
ATOM 705 N N . SER A 1 92 ? 27.046 11.080 -29.203 1.00 95.19 92 SER A N 1
ATOM 706 C CA . SER A 1 92 ? 28.212 10.396 -29.774 1.00 95.19 92 SER A CA 1
ATOM 707 C C . SER A 1 92 ? 28.177 10.405 -31.301 1.00 95.19 92 SER A C 1
ATOM 709 O O . SER A 1 92 ? 29.160 10.788 -31.923 1.00 95.19 92 SER A O 1
ATOM 711 N N . LEU A 1 93 ? 27.026 10.089 -31.905 1.00 95.44 93 LEU A N 1
ATOM 712 C CA . LEU A 1 93 ? 26.863 10.141 -33.362 1.00 95.44 93 LEU A CA 1
ATOM 713 C C . LEU A 1 93 ? 27.072 11.557 -33.915 1.00 95.44 93 LEU A C 1
ATOM 715 O O . LEU A 1 93 ? 27.708 11.727 -34.951 1.00 95.44 93 LEU A O 1
ATOM 719 N N . LEU A 1 94 ? 26.564 12.580 -33.223 1.00 95.88 94 LEU A N 1
ATOM 720 C CA . LEU A 1 94 ? 26.798 13.981 -33.584 1.00 95.88 94 LEU A CA 1
ATOM 721 C C . LEU A 1 94 ? 28.281 14.347 -33.512 1.00 95.88 94 LEU A C 1
ATOM 723 O O . LEU A 1 94 ? 28.781 15.009 -34.420 1.00 95.88 94 LEU A O 1
ATOM 727 N N . ALA A 1 95 ? 28.981 13.912 -32.464 1.00 93.88 95 ALA A N 1
ATOM 728 C CA . ALA A 1 95 ? 30.415 14.139 -32.332 1.00 93.88 95 ALA A CA 1
ATOM 729 C C . ALA A 1 95 ? 31.198 13.470 -33.474 1.00 93.88 95 ALA A C 1
ATOM 731 O O . ALA A 1 95 ? 32.063 14.111 -34.069 1.00 93.88 95 ALA A O 1
ATOM 732 N N . ASP A 1 96 ? 30.857 12.230 -33.832 1.00 92.50 96 ASP A N 1
ATOM 733 C CA . ASP A 1 96 ? 31.503 11.504 -34.931 1.00 92.50 96 ASP A CA 1
ATOM 734 C C . ASP A 1 96 ? 31.251 12.169 -36.293 1.00 92.50 96 ASP A C 1
ATOM 736 O O . ASP A 1 96 ? 32.181 12.320 -37.083 1.00 92.50 96 ASP A O 1
ATOM 740 N N . VAL A 1 97 ? 30.023 12.632 -36.558 1.00 93.88 97 VAL A N 1
ATOM 741 C CA . VAL A 1 97 ? 29.688 13.362 -37.796 1.00 93.88 97 VAL A CA 1
ATOM 742 C C . VAL A 1 97 ? 30.463 14.674 -37.897 1.00 93.88 97 VAL A C 1
ATOM 744 O O . VAL A 1 97 ? 30.972 14.998 -38.967 1.00 93.88 97 VAL A O 1
ATOM 747 N N . ILE A 1 98 ? 30.572 15.425 -36.797 1.00 92.44 98 ILE A N 1
ATOM 748 C CA . ILE A 1 98 ? 31.335 16.679 -36.772 1.00 92.44 98 ILE A CA 1
ATOM 749 C C . ILE A 1 98 ? 32.823 16.403 -37.004 1.00 92.44 98 ILE A C 1
ATOM 751 O O . ILE A 1 98 ? 33.448 17.123 -37.774 1.00 92.44 98 ILE A O 1
ATOM 755 N N . ASN A 1 99 ? 33.383 15.365 -36.379 1.00 90.06 99 ASN A N 1
ATOM 756 C CA . ASN A 1 99 ? 34.804 15.035 -36.495 1.00 90.06 99 ASN A CA 1
ATOM 757 C C . ASN A 1 99 ? 35.181 14.423 -37.853 1.00 90.06 99 ASN A C 1
ATOM 759 O O . ASN A 1 99 ? 36.306 14.614 -38.297 1.00 90.06 99 ASN A O 1
ATOM 763 N N . GLY A 1 100 ? 34.272 13.697 -38.510 1.00 80.94 100 GLY A N 1
ATOM 764 C CA . GLY A 1 100 ? 34.506 13.093 -39.828 1.00 80.94 100 GLY A CA 1
ATOM 765 C C . GLY A 1 100 ? 34.255 14.024 -41.019 1.00 80.94 100 GLY A C 1
ATOM 766 O O . GLY A 1 100 ? 34.521 13.641 -42.155 1.00 80.94 100 GLY A O 1
ATOM 767 N N . ALA A 1 101 ? 33.717 15.223 -40.783 1.00 69.81 101 ALA A N 1
ATOM 768 C CA . ALA A 1 101 ? 33.458 16.229 -41.815 1.00 69.81 101 ALA A CA 1
ATOM 769 C C . ALA A 1 101 ? 34.658 17.162 -42.097 1.00 69.81 101 ALA A C 1
ATOM 771 O O . ALA A 1 101 ? 34.520 18.091 -42.895 1.00 69.81 101 ALA A O 1
ATOM 772 N N . TRP A 1 102 ? 35.808 16.917 -41.461 1.00 53.69 102 TRP A N 1
ATOM 773 C CA . TRP A 1 102 ? 37.079 17.627 -41.650 1.00 53.69 102 TRP A CA 1
ATOM 774 C C . TRP A 1 102 ? 38.152 16.681 -42.187 1.00 53.69 102 TRP A C 1
ATOM 776 O O . TRP A 1 102 ? 39.016 17.172 -42.947 1.00 53.69 102 TRP A O 1
#

Foldseek 3Di:
DDDDDPDPDPPPPQDAPPPPGDRDPVNVPDCADPVPRHGPPDDDDDDPCVVVVVPDPPPCPVCPPVVVVVVVVVVVVVVVVVVVVVVVVVVVVVVVVVVVVD

Secondary structure (DSSP, 8-state):
------PPPTT------TTT----GGGGT-SB-TTT--BSS------HHHHTTTT---------SHHHHHHHHHHHHHHHHHHHHHHHHHHHHHHHHHHHT-

Sequence (102 aa):
MRGKLQTAAPHLHVRRCVCCGFDGASLRRSAECPSCGCDLRERPPRSYAEMEGLNRRPTAVRDRAPVAEHRAIERWLAVLFLLMVGVVAVSSLLADVINGAW